Protein AF-A0A7J8E474-F1 (afdb_monomer_lite)

Structure (mmCIF, N/CA/C/O backbone):
data_AF-A0A7J8E474-F1
#
_entry.id   AF-A0A7J8E474-F1
#
loop_
_atom_site.group_PDB
_atom_site.id
_atom_site.type_symbol
_atom_site.label_atom_id
_atom_site.label_alt_id
_atom_site.label_comp_id
_atom_site.label_asym_id
_atom_site.label_entity_id
_atom_site.label_seq_id
_atom_site.pdbx_PDB_ins_code
_atom_site.Cartn_x
_atom_site.Cartn_y
_atom_site.Cartn_z
_atom_site.occupancy
_atom_site.B_iso_or_equiv
_atom_site.auth_seq_id
_atom_site.auth_comp_id
_atom_site.auth_asym_id
_atom_site.auth_atom_id
_atom_site.pdbx_PDB_model_num
ATOM 1 N N . MET A 1 1 ? 16.854 -1.896 -14.312 1.00 43.81 1 MET A N 1
ATOM 2 C CA . MET A 1 1 ? 16.446 -1.954 -12.892 1.00 43.81 1 MET A CA 1
ATOM 3 C C . MET A 1 1 ? 15.599 -0.718 -12.643 1.00 43.81 1 MET A C 1
ATOM 5 O O . MET A 1 1 ? 16.149 0.373 -12.599 1.00 43.81 1 MET A O 1
ATOM 9 N N . GLY A 1 2 ? 14.272 -0.859 -12.694 1.00 44.09 2 GLY A N 1
ATOM 10 C CA . GLY A 1 2 ? 13.357 0.281 -12.676 1.00 44.09 2 GLY A CA 1
ATOM 11 C C . GLY A 1 2 ? 13.356 0.944 -11.307 1.00 44.09 2 GLY A C 1
ATOM 12 O O . GLY A 1 2 ? 12.990 0.313 -10.322 1.00 44.09 2 GLY A O 1
ATOM 13 N N . SER A 1 3 ? 13.782 2.203 -11.246 1.00 50.38 3 SER A N 1
ATOM 14 C CA . SER A 1 3 ? 13.411 3.072 -10.138 1.00 50.38 3 SER A CA 1
ATOM 15 C C . SER A 1 3 ? 11.891 3.150 -10.160 1.00 50.38 3 SER A C 1
ATOM 17 O O . SER A 1 3 ? 11.334 3.728 -11.091 1.00 50.38 3 SER A O 1
ATOM 19 N N . SER A 1 4 ? 11.212 2.565 -9.172 1.00 57.94 4 SER A N 1
ATOM 20 C CA . SER A 1 4 ? 9.849 2.980 -8.846 1.00 57.94 4 SER A CA 1
ATOM 21 C C . SER A 1 4 ? 9.897 4.507 -8.791 1.00 57.94 4 SER A C 1
ATOM 23 O O . SER A 1 4 ? 10.765 5.043 -8.104 1.00 57.94 4 SER A O 1
ATOM 25 N N . GLY A 1 5 ? 9.076 5.222 -9.561 1.00 62.66 5 GLY A N 1
ATOM 26 C CA . GLY A 1 5 ? 9.127 6.692 -9.677 1.00 62.66 5 GLY A CA 1
ATOM 27 C C . GLY A 1 5 ? 8.843 7.455 -8.372 1.00 62.66 5 GLY A C 1
ATOM 28 O O . GLY A 1 5 ? 8.616 8.658 -8.394 1.00 62.66 5 GLY A O 1
ATOM 29 N N . LEU A 1 6 ? 8.850 6.756 -7.238 1.00 69.31 6 LEU A N 1
ATOM 30 C CA . LEU A 1 6 ? 8.723 7.271 -5.891 1.00 69.31 6 LEU A CA 1
ATOM 31 C C . LEU A 1 6 ? 9.968 8.092 -5.548 1.00 69.31 6 LEU A C 1
ATOM 33 O O . LEU A 1 6 ? 11.079 7.571 -5.418 1.00 69.31 6 LEU A O 1
ATOM 37 N N . GLY A 1 7 ? 9.774 9.400 -5.398 1.00 72.69 7 GLY A N 1
ATOM 38 C CA . GLY A 1 7 ? 10.803 10.291 -4.878 1.00 72.69 7 GLY A CA 1
ATOM 39 C C . GLY A 1 7 ? 11.208 9.916 -3.448 1.00 72.69 7 GLY A C 1
ATOM 40 O O . GLY A 1 7 ? 10.483 9.232 -2.730 1.00 72.69 7 GLY A O 1
ATOM 41 N N . LYS A 1 8 ? 12.363 10.417 -2.990 1.00 75.31 8 LYS A N 1
ATOM 42 C CA . LYS A 1 8 ? 12.924 10.125 -1.651 1.00 75.31 8 LYS A CA 1
ATOM 43 C C . LYS A 1 8 ? 12.018 10.499 -0.461 1.00 75.31 8 LYS A C 1
ATOM 45 O O . LYS A 1 8 ? 12.336 10.127 0.662 1.00 75.31 8 LYS A O 1
ATOM 50 N N . ALA A 1 9 ? 10.936 11.238 -0.698 1.00 78.62 9 ALA A N 1
ATOM 51 C CA . ALA A 1 9 ? 9.979 11.696 0.306 1.00 78.62 9 ALA A CA 1
ATOM 52 C C . ALA A 1 9 ? 8.540 11.232 0.009 1.00 78.62 9 ALA A C 1
ATOM 54 O O . ALA A 1 9 ? 7.592 11.891 0.428 1.00 78.62 9 ALA A O 1
ATOM 55 N N . ALA A 1 10 ? 8.375 10.134 -0.736 1.00 84.12 10 ALA A N 1
ATOM 56 C CA . ALA A 1 10 ? 7.056 9.577 -1.004 1.00 84.12 10 ALA A CA 1
ATOM 57 C C . ALA A 1 10 ? 6.317 9.261 0.303 1.00 84.12 10 ALA A C 1
ATOM 59 O O . ALA A 1 10 ? 6.871 8.676 1.240 1.00 84.12 10 ALA A O 1
ATOM 60 N N . THR A 1 11 ? 5.051 9.648 0.351 1.00 89.00 11 THR A N 1
ATOM 61 C CA . THR A 1 11 ? 4.159 9.327 1.458 1.00 89.00 11 THR A CA 1
ATOM 62 C C . THR A 1 11 ? 3.800 7.842 1.444 1.00 89.00 11 THR A C 1
ATOM 64 O O . THR A 1 11 ? 3.890 7.158 0.422 1.00 89.00 11 THR A O 1
ATOM 67 N N . LEU A 1 12 ? 3.340 7.325 2.586 1.00 87.75 12 LEU A N 1
ATOM 68 C CA . LEU A 1 12 ? 2.867 5.942 2.670 1.00 87.75 12 LEU A CA 1
ATOM 69 C C . LEU A 1 12 ? 1.687 5.671 1.717 1.00 87.75 12 LEU A C 1
ATOM 71 O O . LEU A 1 12 ? 1.581 4.573 1.188 1.00 87.75 12 LEU A O 1
ATOM 75 N N . ASP A 1 13 ? 0.818 6.657 1.488 1.00 88.75 13 ASP A N 1
ATOM 76 C CA . ASP A 1 13 ? -0.336 6.522 0.586 1.00 88.75 13 ASP A CA 1
ATOM 77 C C . ASP A 1 13 ? 0.117 6.370 -0.878 1.00 88.75 13 ASP A C 1
ATOM 79 O O . ASP A 1 13 ? -0.309 5.447 -1.568 1.00 88.75 13 ASP A O 1
ATOM 83 N N . GLU A 1 14 ? 1.077 7.191 -1.320 1.00 89.44 14 GLU A N 1
ATOM 84 C CA . GLU A 1 14 ? 1.677 7.091 -2.660 1.00 89.44 14 GLU A CA 1
ATOM 85 C C . GLU A 1 14 ? 2.423 5.766 -2.853 1.00 89.44 14 GLU A C 1
ATOM 87 O O . GLU A 1 14 ? 2.313 5.127 -3.903 1.00 89.44 14 GLU A O 1
ATOM 92 N N . LEU A 1 15 ? 3.151 5.323 -1.823 1.00 90.06 15 LEU A N 1
ATOM 93 C CA . LEU A 1 15 ? 3.844 4.038 -1.817 1.00 90.06 15 LEU A CA 1
ATOM 94 C C . LEU A 1 15 ? 2.860 2.870 -1.969 1.00 90.06 15 LEU A C 1
ATOM 96 O O . LEU A 1 15 ? 3.106 1.967 -2.770 1.00 90.06 1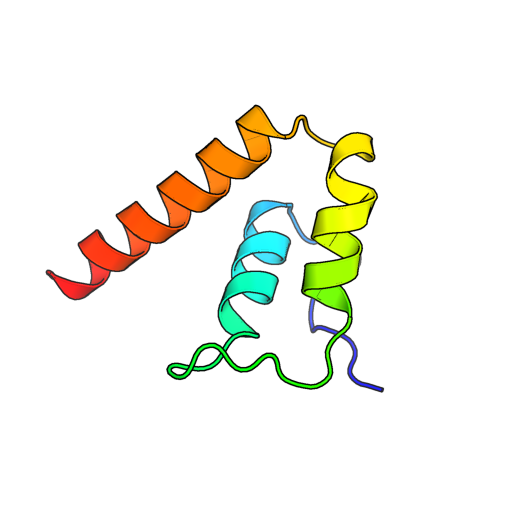5 LEU A O 1
ATOM 100 N N . LEU A 1 16 ? 1.746 2.890 -1.231 1.00 90.81 16 LEU A N 1
ATOM 101 C CA . LEU A 1 16 ? 0.708 1.862 -1.313 1.00 90.81 16 LEU A CA 1
ATOM 102 C C . LEU A 1 16 ? -0.027 1.899 -2.657 1.00 90.81 16 LEU A C 1
ATOM 104 O O . LEU A 1 16 ? -0.213 0.838 -3.247 1.00 90.81 16 LEU A O 1
ATOM 108 N N . SER A 1 17 ? -0.368 3.083 -3.181 1.00 90.06 17 SER A N 1
ATOM 109 C CA . SER A 1 17 ? -0.969 3.220 -4.519 1.00 90.06 17 SER A CA 1
ATOM 110 C C . SER A 1 17 ? -0.059 2.623 -5.588 1.00 90.06 17 SER A C 1
ATOM 112 O O . SER A 1 17 ? -0.492 1.784 -6.371 1.00 90.06 17 SER A O 1
ATOM 114 N N . THR A 1 18 ? 1.235 2.953 -5.536 1.00 90.25 18 THR A N 1
ATOM 115 C CA . THR A 1 18 ? 2.238 2.408 -6.461 1.00 90.25 18 THR A CA 1
ATOM 116 C C . THR A 1 18 ? 2.341 0.886 -6.346 1.00 90.25 18 THR A C 1
ATOM 118 O O . THR A 1 18 ? 2.490 0.204 -7.353 1.00 90.25 18 THR A O 1
ATOM 121 N N . CYS A 1 19 ? 2.256 0.326 -5.133 1.00 90.81 19 CYS A N 1
ATOM 122 C CA . CYS A 1 19 ? 2.268 -1.127 -4.951 1.00 90.81 19 CYS A CA 1
ATOM 123 C C . CYS A 1 19 ? 1.035 -1.798 -5.561 1.00 90.81 19 CYS A C 1
ATOM 125 O O . CYS A 1 19 ? 1.172 -2.866 -6.147 1.00 90.81 19 CYS A O 1
ATOM 127 N N . ILE A 1 20 ? -0.146 -1.192 -5.417 1.00 90.44 20 ILE A N 1
ATOM 128 C CA . ILE A 1 20 ? -1.401 -1.715 -5.973 1.00 90.44 20 ILE A CA 1
ATOM 129 C C . ILE A 1 20 ? -1.357 -1.676 -7.505 1.00 90.44 20 ILE A C 1
ATOM 131 O O . ILE A 1 20 ? -1.690 -2.665 -8.144 1.00 90.44 20 ILE A O 1
ATOM 135 N N . GLU A 1 21 ? -0.880 -0.575 -8.088 1.00 89.12 21 GLU A N 1
ATOM 136 C CA . GLU A 1 21 ? -0.752 -0.387 -9.542 1.00 89.12 21 GLU A CA 1
ATOM 137 C C . GLU A 1 21 ? 0.281 -1.317 -10.205 1.00 89.12 21 GLU A C 1
ATOM 139 O O . GLU A 1 21 ? 0.331 -1.413 -11.429 1.00 89.12 21 GLU A O 1
ATOM 144 N N . MET A 1 22 ? 1.122 -2.006 -9.425 1.00 90.81 22 MET A N 1
ATOM 145 C CA . MET A 1 22 ? 2.072 -2.992 -9.954 1.00 90.81 22 MET A CA 1
ATOM 146 C C . MET A 1 22 ? 1.456 -4.366 -10.227 1.00 90.81 22 MET A C 1
ATOM 148 O O . MET A 1 22 ? 2.087 -5.165 -10.925 1.00 90.81 22 MET A O 1
ATOM 152 N N . PHE A 1 23 ? 0.267 -4.640 -9.688 1.00 90.19 23 PHE A N 1
ATOM 153 C CA . PHE A 1 23 ? -0.516 -5.818 -10.042 1.00 90.19 23 PHE A CA 1
ATOM 154 C C . PHE A 1 23 ? -1.356 -5.492 -11.276 1.00 90.19 23 PHE A C 1
ATOM 156 O O . PHE A 1 23 ? -2.030 -4.462 -11.310 1.00 90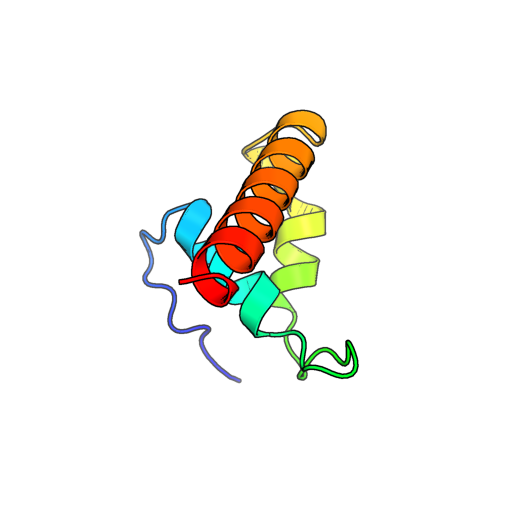.19 23 PHE A O 1
ATOM 163 N N . ASP A 1 24 ? -1.296 -6.350 -12.290 1.00 89.81 24 ASP A N 1
ATOM 164 C CA . ASP A 1 24 ? -2.166 -6.223 -13.457 1.00 89.81 24 ASP A CA 1
ATOM 165 C C . ASP A 1 24 ? -3.600 -6.705 -13.153 1.00 89.81 24 ASP A C 1
ATOM 167 O O . ASP A 1 24 ? -3.905 -7.187 -12.058 1.00 89.81 24 ASP A O 1
ATOM 171 N N . ASP A 1 25 ? -4.494 -6.595 -14.138 1.00 89.94 25 ASP A N 1
ATOM 172 C CA . ASP A 1 25 ? -5.890 -7.026 -13.991 1.00 89.94 25 ASP A CA 1
ATOM 173 C C . ASP A 1 25 ? -6.043 -8.551 -13.802 1.00 89.94 25 ASP A C 1
ATOM 175 O O . ASP A 1 25 ? -7.092 -9.013 -13.352 1.00 89.94 25 ASP A O 1
ATOM 179 N N . ASN A 1 26 ? -5.002 -9.337 -14.105 1.00 92.25 26 ASN A N 1
ATOM 180 C CA . ASN A 1 26 ? -4.955 -10.781 -13.865 1.00 92.25 26 ASN A CA 1
ATOM 181 C C . ASN A 1 26 ? -4.379 -11.125 -12.478 1.00 92.25 26 ASN A C 1
ATOM 183 O O . ASN A 1 26 ? -4.379 -12.292 -12.086 1.00 92.25 26 ASN A O 1
ATOM 187 N N . GLY A 1 27 ? -3.903 -10.125 -11.729 1.00 87.94 27 GLY A N 1
ATOM 188 C CA . GLY A 1 27 ? -3.222 -10.296 -10.448 1.00 87.94 27 GLY A CA 1
ATOM 189 C C . GLY A 1 27 ? -1.740 -10.661 -10.570 1.00 87.94 27 GLY A C 1
ATOM 190 O O . GLY A 1 27 ? -1.110 -10.981 -9.559 1.00 87.94 27 GLY A O 1
ATOM 191 N N . GLU A 1 28 ? -1.165 -10.604 -11.770 1.00 91.88 28 GLU A N 1
ATOM 192 C CA . GLU A 1 28 ? 0.253 -10.844 -12.003 1.00 91.88 28 GLU A CA 1
ATOM 193 C C . GLU A 1 28 ? 1.071 -9.623 -11.575 1.00 91.88 28 GLU A C 1
ATOM 195 O O . GLU A 1 28 ? 0.771 -8.472 -11.908 1.00 91.88 28 GLU A O 1
ATOM 200 N N . LEU A 1 29 ? 2.141 -9.879 -10.825 1.00 89.69 29 LEU A N 1
ATOM 201 C CA . LEU A 1 29 ? 3.062 -8.843 -10.384 1.00 89.69 29 LEU A CA 1
ATOM 202 C C . LEU A 1 29 ? 4.165 -8.680 -11.433 1.00 89.69 29 LEU A C 1
ATOM 204 O O . LEU A 1 29 ? 4.968 -9.592 -11.646 1.00 89.69 29 LEU A O 1
ATOM 208 N N . ASN A 1 30 ? 4.259 -7.500 -12.052 1.00 78.75 30 ASN A N 1
ATOM 209 C CA . ASN A 1 30 ? 5.427 -7.173 -12.878 1.00 78.75 30 ASN A CA 1
ATOM 210 C C . ASN A 1 30 ? 6.702 -7.291 -12.021 1.00 78.75 30 ASN A C 1
ATOM 212 O O . ASN A 1 30 ? 6.611 -7.001 -10.840 1.00 78.75 30 ASN A O 1
ATOM 216 N N . ASN A 1 31 ? 7.846 -7.741 -12.572 1.00 79.38 31 ASN A N 1
ATOM 217 C CA . ASN A 1 31 ? 9.131 -8.073 -11.898 1.00 79.38 31 ASN A CA 1
ATOM 218 C C . ASN A 1 31 ? 9.680 -7.005 -10.907 1.00 79.38 31 ASN A C 1
ATOM 220 O O . ASN A 1 31 ? 10.775 -6.457 -11.057 1.00 79.38 31 ASN A O 1
ATOM 224 N N . SER A 1 32 ? 8.927 -6.720 -9.860 1.00 84.94 32 SER A N 1
ATOM 225 C CA . SER A 1 32 ? 9.066 -5.612 -8.943 1.00 84.94 32 SER A CA 1
ATOM 226 C C . SER A 1 32 ? 9.093 -6.175 -7.544 1.00 84.94 32 SER A C 1
ATOM 228 O O . SER A 1 32 ? 8.229 -6.933 -7.104 1.00 84.94 32 SER A O 1
ATOM 230 N N . TYR A 1 33 ? 10.115 -5.765 -6.814 1.00 89.50 33 TYR A N 1
ATOM 231 C CA . TYR A 1 33 ? 10.282 -6.155 -5.427 1.00 89.50 33 TYR A CA 1
ATOM 232 C C . TYR A 1 33 ? 9.551 -5.209 -4.476 1.00 89.50 33 TYR A C 1
ATOM 234 O O . TYR A 1 33 ? 9.514 -5.485 -3.281 1.00 89.50 33 TYR A O 1
ATOM 242 N N . LEU A 1 34 ? 8.970 -4.111 -4.973 1.00 89.94 34 LEU A N 1
ATOM 243 C CA . LEU A 1 34 ? 8.436 -3.057 -4.118 1.00 89.94 34 LEU A CA 1
ATOM 244 C C . LEU A 1 34 ? 7.290 -3.550 -3.214 1.00 89.94 34 LEU A C 1
ATOM 246 O O . LEU A 1 34 ? 7.446 -3.406 -2.000 1.00 89.94 34 LEU A O 1
ATOM 250 N N . PRO A 1 35 ? 6.217 -4.207 -3.713 1.00 91.75 35 PRO A N 1
ATOM 251 C CA . PRO A 1 35 ? 5.150 -4.690 -2.832 1.00 91.75 35 PRO A CA 1
ATOM 252 C C . PRO A 1 35 ? 5.677 -5.680 -1.792 1.00 91.75 35 PRO A C 1
ATOM 254 O O . PRO A 1 35 ? 5.301 -5.630 -0.623 1.00 91.75 35 PRO A O 1
ATOM 257 N N . ARG A 1 36 ? 6.633 -6.530 -2.188 1.00 92.56 36 ARG A N 1
ATOM 258 C CA . ARG A 1 36 ? 7.278 -7.488 -1.287 1.00 92.56 36 ARG A CA 1
ATOM 259 C C . ARG A 1 36 ? 8.075 -6.792 -0.181 1.00 92.56 36 ARG A C 1
ATOM 261 O O . ARG A 1 36 ? 7.951 -7.175 0.978 1.00 92.56 36 ARG A O 1
ATOM 268 N N . ILE A 1 37 ? 8.879 -5.784 -0.519 1.00 91.69 37 ILE A N 1
ATOM 269 C CA . ILE A 1 37 ? 9.670 -5.008 0.447 1.00 91.69 37 ILE A CA 1
ATOM 270 C C . ILE A 1 37 ? 8.745 -4.272 1.418 1.00 91.69 37 ILE A C 1
ATOM 272 O O . ILE A 1 37 ? 8.972 -4.329 2.624 1.00 91.69 37 ILE A O 1
ATOM 276 N N . VAL A 1 38 ? 7.683 -3.633 0.918 1.00 91.38 38 VAL A N 1
ATOM 277 C CA . VAL A 1 38 ? 6.696 -2.926 1.747 1.00 91.38 38 VAL A CA 1
ATOM 278 C C . VAL A 1 38 ? 6.036 -3.883 2.732 1.00 91.38 38 VAL A C 1
ATOM 280 O O . VAL A 1 38 ? 6.075 -3.631 3.933 1.00 91.38 38 VAL A O 1
ATOM 283 N N . LEU A 1 39 ? 5.521 -5.021 2.260 1.00 92.00 39 LEU A N 1
ATOM 284 C CA . LEU A 1 39 ? 4.893 -6.025 3.123 1.00 92.00 39 LEU A CA 1
ATOM 285 C C . LEU A 1 39 ? 5.872 -6.624 4.145 1.00 92.00 39 LEU A C 1
ATOM 287 O O . LEU A 1 39 ? 5.468 -6.900 5.271 1.00 92.00 39 LEU A O 1
ATOM 291 N N . LEU A 1 40 ? 7.154 -6.783 3.806 1.00 94.44 40 LEU A N 1
ATOM 292 C CA . LEU A 1 40 ? 8.174 -7.258 4.750 1.00 94.44 40 LEU A CA 1
ATOM 293 C C . LEU A 1 40 ? 8.548 -6.202 5.798 1.00 94.44 40 LEU A C 1
ATOM 295 O O . LEU A 1 40 ? 8.774 -6.537 6.959 1.00 94.44 40 LEU A O 1
ATOM 299 N N . MET A 1 41 ? 8.620 -4.933 5.399 1.00 93.44 41 MET A N 1
ATOM 300 C CA . MET A 1 41 ? 9.145 -3.851 6.237 1.00 93.44 41 MET A CA 1
ATOM 301 C C . MET A 1 41 ? 8.059 -3.033 6.939 1.00 93.44 41 MET A C 1
ATOM 303 O O . MET A 1 41 ? 8.401 -2.202 7.774 1.00 93.44 41 MET A O 1
ATOM 307 N N . HIS A 1 42 ? 6.769 -3.258 6.654 1.00 93.00 42 HIS A N 1
ATOM 308 C CA . HIS A 1 42 ? 5.675 -2.413 7.154 1.00 93.00 42 HIS A CA 1
ATOM 309 C C . HIS A 1 42 ? 5.705 -2.192 8.665 1.00 93.00 42 HIS A C 1
ATOM 311 O O . HIS A 1 42 ? 5.485 -1.076 9.121 1.00 93.00 42 HIS A O 1
ATOM 317 N N . ARG A 1 43 ? 6.084 -3.216 9.439 1.00 93.44 43 ARG A N 1
ATOM 318 C CA . ARG A 1 43 ? 6.156 -3.156 10.908 1.00 93.44 43 ARG A CA 1
ATOM 319 C C . ARG A 1 43 ? 7.124 -2.106 11.452 1.00 93.44 43 ARG A C 1
ATOM 321 O O . ARG A 1 43 ? 7.031 -1.784 12.630 1.00 93.44 43 ARG A O 1
ATOM 328 N N . TRP A 1 44 ? 8.050 -1.599 10.638 1.00 91.06 44 TRP A N 1
ATOM 329 C CA . TRP A 1 44 ? 8.979 -0.544 11.049 1.00 91.06 44 TRP A CA 1
ATOM 330 C C . TRP A 1 44 ? 8.312 0.832 11.129 1.00 91.06 44 TRP A C 1
ATOM 332 O O . TRP A 1 44 ? 8.833 1.708 11.811 1.00 91.06 44 TRP A O 1
ATOM 342 N N . TYR A 1 45 ? 7.188 1.032 10.438 1.00 86.38 45 TYR A N 1
ATOM 343 C CA . TYR A 1 45 ? 6.530 2.337 10.332 1.00 86.38 45 TYR A CA 1
ATOM 344 C C . TYR A 1 45 ? 5.008 2.300 10.530 1.00 86.38 45 TYR A C 1
ATOM 346 O O . TYR A 1 45 ? 4.427 3.355 10.769 1.00 86.38 45 TYR A O 1
ATOM 354 N N . LEU A 1 46 ? 4.356 1.131 10.475 1.00 92.25 46 LEU A N 1
ATOM 355 C CA . LEU A 1 46 ? 2.970 0.952 10.917 1.00 92.25 46 LEU A CA 1
ATOM 356 C C . LEU A 1 46 ? 2.648 -0.476 11.381 1.00 92.25 46 LEU A C 1
ATOM 358 O O . LEU A 1 46 ? 3.287 -1.454 10.986 1.00 92.25 46 LEU A O 1
ATOM 362 N N . 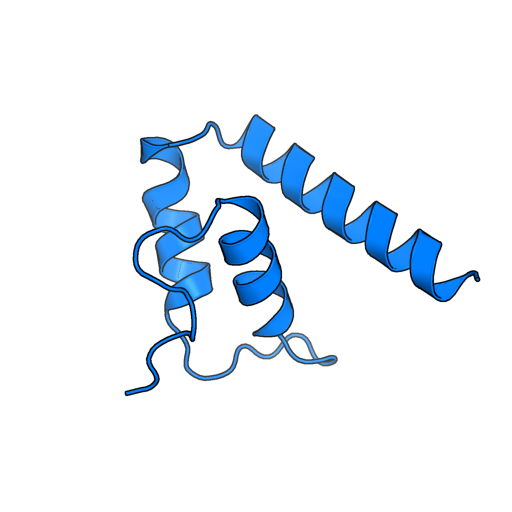SER A 1 47 ? 1.600 -0.617 12.191 1.00 95.38 47 SER A N 1
ATOM 363 C CA . SER A 1 47 ? 1.058 -1.927 12.550 1.00 95.38 47 SER A CA 1
ATOM 364 C C . SER A 1 47 ? 0.368 -2.610 11.362 1.00 95.38 47 SER A C 1
ATOM 366 O O . SER A 1 47 ? -0.068 -1.985 10.395 1.00 95.38 47 SER A O 1
ATOM 368 N N . SER A 1 48 ? 0.232 -3.934 11.441 1.00 94.50 48 SER A N 1
ATOM 369 C CA . SER A 1 48 ? -0.453 -4.709 10.397 1.00 94.50 48 SER A CA 1
ATOM 370 C C . SER A 1 48 ? -1.948 -4.376 10.309 1.00 94.50 48 SER A C 1
ATOM 372 O O . SER A 1 48 ? -2.519 -4.453 9.225 1.00 94.50 48 SER A O 1
ATOM 374 N N . THR A 1 49 ? -2.572 -3.980 11.424 1.00 95.81 49 THR A N 1
ATOM 375 C CA . THR A 1 49 ? -3.974 -3.538 11.465 1.00 95.81 49 THR A CA 1
ATOM 376 C C . THR A 1 49 ? -4.157 -2.217 10.728 1.00 95.81 49 THR A C 1
ATOM 378 O O . THR A 1 49 ? -5.008 -2.135 9.849 1.00 95.81 49 THR A O 1
ATOM 381 N N . GLU A 1 50 ? -3.296 -1.228 10.981 1.00 94.50 50 GLU A N 1
ATOM 382 C CA . GLU A 1 50 ? -3.326 0.053 10.259 1.00 94.50 50 GLU A CA 1
ATOM 383 C C . GLU A 1 50 ? -3.059 -0.135 8.757 1.00 94.50 50 GLU A C 1
ATOM 385 O O . GLU A 1 50 ? -3.632 0.567 7.922 1.00 94.50 50 GLU A O 1
ATOM 390 N N . LEU A 1 51 ? -2.200 -1.096 8.390 1.00 94.25 51 LEU A N 1
ATOM 391 C CA . LEU A 1 51 ? -1.917 -1.399 6.987 1.00 94.25 51 LEU A CA 1
ATOM 392 C C . LEU A 1 51 ? -3.152 -1.974 6.298 1.00 94.25 51 LEU A C 1
ATOM 394 O O . LEU A 1 51 ? -3.513 -1.526 5.210 1.00 94.25 51 LEU A O 1
ATOM 398 N N . ALA A 1 52 ? -3.805 -2.943 6.939 1.00 94.19 52 ALA A N 1
ATOM 39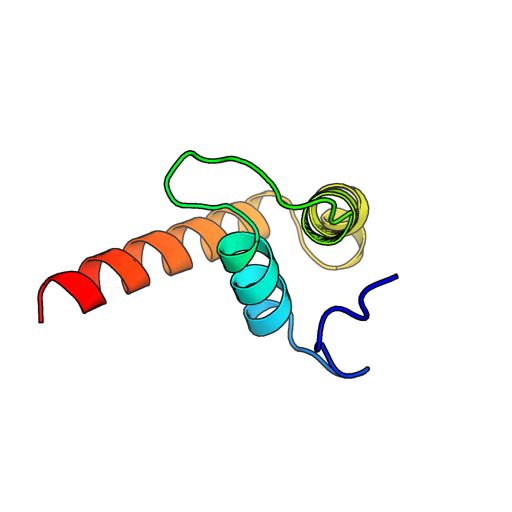9 C CA . ALA A 1 52 ? -5.028 -3.545 6.432 1.00 94.19 52 ALA A CA 1
ATOM 400 C C . ALA A 1 52 ? -6.150 -2.505 6.284 1.00 94.19 52 ALA A C 1
ATOM 402 O O . ALA A 1 52 ? -6.814 -2.469 5.250 1.00 94.19 52 ALA A O 1
ATOM 403 N N . GLU A 1 53 ? -6.315 -1.614 7.265 1.00 94.75 53 GLU A N 1
ATOM 404 C CA . GLU A 1 53 ? -7.281 -0.512 7.194 1.00 94.75 53 GLU A CA 1
ATOM 405 C C . GLU A 1 53 ? -6.998 0.426 6.016 1.00 94.75 53 GLU A C 1
ATOM 407 O O . GLU A 1 53 ? -7.908 0.758 5.256 1.00 94.75 53 GLU A O 1
ATOM 412 N N . LYS A 1 54 ? -5.735 0.818 5.804 1.00 92.69 54 LYS A N 1
ATOM 413 C CA . LYS A 1 54 ? -5.356 1.656 4.656 1.00 92.69 54 LYS A CA 1
ATOM 414 C C . LYS A 1 54 ? -5.678 0.978 3.326 1.00 92.69 54 LYS A C 1
ATOM 416 O O . LYS A 1 54 ? -6.285 1.607 2.461 1.00 92.69 54 LYS A O 1
ATOM 421 N N . LEU A 1 55 ? -5.325 -0.298 3.169 1.00 92.38 55 LEU A N 1
ATOM 422 C CA . LEU A 1 55 ? -5.632 -1.068 1.959 1.00 92.38 55 LEU A CA 1
ATOM 423 C C . LEU A 1 55 ? -7.147 -1.175 1.720 1.00 92.38 55 LEU A C 1
ATOM 425 O O . LEU A 1 55 ? -7.604 -0.962 0.596 1.00 92.38 55 LEU A O 1
ATOM 429 N N . LEU A 1 56 ? -7.933 -1.417 2.773 1.00 92.94 56 LEU A N 1
ATOM 430 C CA . LEU A 1 56 ? -9.396 -1.451 2.703 1.00 92.94 56 LEU A CA 1
ATOM 431 C C . LEU A 1 56 ? -9.967 -0.113 2.205 1.00 92.94 56 LEU A C 1
ATOM 433 O O . LEU A 1 56 ? -10.837 -0.086 1.331 1.00 92.94 56 LEU A O 1
ATOM 437 N N . LEU A 1 57 ? -9.453 1.006 2.724 1.00 90.69 57 LEU A N 1
ATOM 438 C CA . LEU A 1 57 ? -9.857 2.342 2.287 1.00 90.69 57 LEU A CA 1
ATOM 439 C C . LEU A 1 57 ? -9.501 2.602 0.818 1.00 90.69 57 LEU A C 1
ATOM 441 O O . LEU A 1 57 ? -10.292 3.233 0.117 1.00 90.69 57 LEU A O 1
ATOM 445 N N . HIS A 1 58 ? -8.356 2.115 0.326 1.00 87.38 58 HIS A N 1
ATOM 446 C CA . HIS A 1 58 ? -7.994 2.232 -1.091 1.00 87.38 58 HIS A CA 1
ATOM 447 C C . HIS A 1 58 ? -8.962 1.469 -2.003 1.00 87.38 58 HIS A C 1
ATOM 449 O O . HIS A 1 58 ? -9.436 2.045 -2.984 1.00 87.38 58 HIS A O 1
ATOM 455 N N . VAL A 1 59 ? -9.299 0.218 -1.667 1.00 83.94 59 VAL A N 1
ATOM 456 C CA . VAL A 1 59 ? -10.261 -0.595 -2.437 1.00 83.94 59 VAL A CA 1
ATOM 457 C C . VAL A 1 59 ? -11.633 0.076 -2.461 1.00 83.94 59 VAL A C 1
ATOM 459 O O . VAL A 1 59 ? -12.206 0.267 -3.533 1.00 83.94 59 VAL A O 1
ATOM 462 N N . SER A 1 60 ? -12.116 0.529 -1.300 1.00 81.38 60 SER A N 1
ATOM 463 C CA . SER A 1 60 ? -13.392 1.241 -1.191 1.00 81.38 60 SER A CA 1
ATOM 464 C C . SER A 1 60 ? -13.401 2.510 -2.050 1.00 81.38 60 SER A C 1
ATOM 466 O O . SER A 1 60 ? -14.283 2.689 -2.888 1.00 81.38 60 SER A O 1
ATOM 468 N N . LYS A 1 61 ? -12.375 3.369 -1.939 1.00 80.00 61 LYS A N 1
ATOM 469 C CA . LYS A 1 61 ? -12.249 4.582 -2.769 1.00 80.00 61 LYS A CA 1
ATOM 470 C C . LYS A 1 61 ? -12.213 4.274 -4.268 1.00 80.00 61 LYS A C 1
ATOM 472 O O . LYS A 1 61 ? -12.763 5.052 -5.044 1.00 80.00 61 LYS A O 1
ATOM 477 N N . ARG A 1 62 ? -11.549 3.192 -4.691 1.00 76.06 62 ARG A N 1
ATOM 478 C CA . ARG A 1 62 ? -11.493 2.787 -6.105 1.00 76.06 62 ARG A CA 1
ATOM 479 C C . ARG A 1 62 ? -12.883 2.412 -6.615 1.00 76.06 62 ARG A C 1
ATOM 481 O O . ARG A 1 62 ? -13.323 2.982 -7.605 1.00 76.06 62 ARG A O 1
ATOM 488 N N . GLN A 1 63 ? -13.604 1.586 -5.863 1.00 75.25 63 GLN A N 1
ATOM 489 C CA . GLN A 1 63 ? -14.966 1.172 -6.191 1.00 75.25 63 GLN A CA 1
ATOM 490 C C . GLN A 1 63 ? -15.942 2.361 -6.254 1.00 75.25 63 GLN A C 1
ATOM 492 O O . GLN A 1 63 ? -16.755 2.454 -7.168 1.00 75.25 63 GLN A O 1
ATOM 497 N N . TRP A 1 64 ? -15.817 3.334 -5.345 1.00 66.06 64 TRP A N 1
ATOM 498 C CA . TRP A 1 64 ? -16.603 4.575 -5.399 1.00 66.06 64 TRP A CA 1
ATOM 499 C C . TRP A 1 64 ? -16.291 5.461 -6.612 1.00 66.06 64 TRP A C 1
ATOM 501 O O . TRP A 1 64 ? -17.157 6.227 -7.032 1.00 66.06 64 TRP A O 1
ATOM 511 N N . ARG A 1 65 ? -15.070 5.402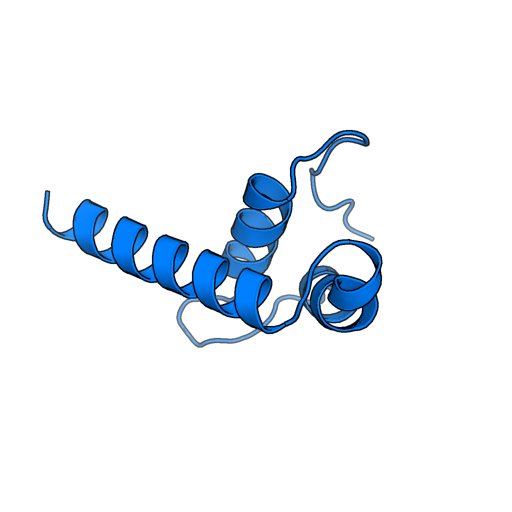 -7.161 1.00 73.12 65 ARG A N 1
ATOM 512 C CA . ARG A 1 65 ? -14.698 6.156 -8.370 1.00 73.12 65 ARG A CA 1
ATOM 513 C C . ARG A 1 65 ? -15.231 5.521 -9.650 1.00 73.12 65 ARG A C 1
ATOM 515 O O . ARG A 1 65 ? -15.544 6.262 -10.565 1.00 73.12 65 ARG A O 1
ATOM 522 N N . GLU A 1 66 ? -15.353 4.200 -9.707 1.00 73.19 66 GLU A N 1
ATOM 523 C CA . GLU A 1 66 ? -15.899 3.484 -10.874 1.00 73.19 66 GLU A CA 1
ATOM 524 C C . GLU A 1 66 ? -17.421 3.660 -11.029 1.00 73.19 66 GLU A C 1
ATOM 526 O O . GLU A 1 66 ? -17.961 3.479 -12.115 1.00 73.19 66 GLU A O 1
ATOM 531 N N . LEU A 1 67 ? -18.118 4.033 -9.952 1.00 68.00 67 LEU A N 1
ATOM 532 C CA . LEU A 1 67 ? -19.569 4.25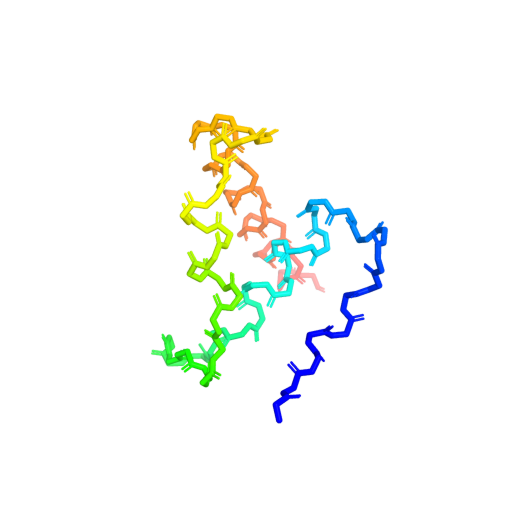6 -9.934 1.00 68.00 67 LEU A CA 1
ATOM 533 C C . LEU A 1 67 ? -19.992 5.697 -10.282 1.00 68.00 67 LEU A C 1
ATOM 535 O O . LEU A 1 67 ? -21.177 6.017 -10.172 1.00 68.00 67 LEU A O 1
ATOM 539 N N . ARG A 1 68 ? -19.054 6.576 -10.650 1.00 59.19 68 ARG A N 1
ATOM 540 C CA . ARG A 1 68 ? -19.305 7.983 -10.992 1.00 59.19 68 ARG A CA 1
ATOM 541 C C . ARG A 1 68 ? -18.837 8.277 -12.409 1.00 59.19 68 ARG A C 1
ATOM 543 O O . ARG A 1 68 ? -19.556 9.044 -13.084 1.00 59.19 68 ARG A O 1
#

Secondary structure (DSSP, 8-state):
----S--TT--HHHHHHHHHHTB-TT-PBPS-SHHHHHHHHGGGTS-HHHHHHHHHHHHHHHHHHHT-

InterPro domains:
  IPR000651 Ras-like guanine nucleotide exchange factor, N-terminal [PS50212] (3-68)
  IPR023578 Ras guanine nucleotide exchange factor domain superfamily [SSF48366] (5-58)

Organism: Molossus molossus (NCBI:txid27622)

Radius of gyration: 12.75 Å; chains: 1; bounding box: 36×22×26 Å

pLDDT: mean 84.26, std 12.26, range [43.81, 95.81]

Foldseek 3Di:
DDDLPADPPRDPLNLVVSLVVQQDPVRDGDPDCSVVCCVVCVVVPDDPVVVVVSVVVVVVVVVVVVVD

Sequence (68 aa):
MGSSGLGKAATLDELLSTCIEMFDDNGELNNSYLPRIVLLMHRWYLSSTELAEKLLLHVSKRQWRELR